Protein AF-A0A8X6I149-F1 (afdb_monomer)

pLDDT: mean 72.16, std 24.38, range [26.22, 96.12]

Solvent-accessible surface area (backbone atoms only — not comparable to full-atom values): 9919 Å² total; per-residue (Å²): 133,83,79,70,96,62,68,46,81,70,68,66,44,72,76,66,58,26,72,67,47,46,51,53,37,53,75,70,68,54,47,66,53,79,89,58,72,72,78,49,62,88,71,42,67,63,54,57,51,52,53,50,46,51,56,53,50,51,62,72,31,69,84,76,55,76,91,48,72,67,58,48,50,52,52,52,50,50,55,56,71,67,54,54,69,65,57,58,52,51,54,60,70,42,43,74,56,50,54,51,47,23,58,77,46,76,72,38,84,76,68,86,78,77,86,81,81,86,85,78,88,82,90,77,89,88,80,92,77,92,82,79,87,80,86,82,78,89,88,76,83,91,73,90,80,85,85,129

InterPro domains:
  IPR036397 Ribonuclease H superfamily [G3DSA:3.30.420.10] (1-110)

Secondary structure (DSSP, 8-state):
-----PPBP----TTTTSHHHHHHHHHTT--B-TTSPTT-GGG-HHHHHHHHHHHHHHHHTTTT---SHHHHHHHHHHHHHTS-HHHHHHHHHTHHHHHHHHHHTTT--SSPPP---------S------------------------

Radius of gyration: 19.21 Å; Cα contacts (8 Å, |Δi|>4): 74; chains: 1; bounding box: 50×47×48 Å

Structure (mmCIF, N/CA/C/O backbone):
data_AF-A0A8X6I149-F1
#
_entry.id   AF-A0A8X6I149-F1
#
loop_
_atom_site.group_PDB
_atom_site.id
_atom_site.type_symbol
_atom_site.label_atom_id
_atom_site.label_alt_id
_atom_site.label_comp_id
_atom_site.label_asym_id
_atom_site.label_entity_id
_atom_site.label_seq_id
_atom_site.pdbx_PDB_ins_code
_atom_site.Cartn_x
_atom_site.Cartn_y
_atom_site.Cartn_z
_atom_site.occupancy
_atom_site.B_iso_or_equiv
_atom_site.auth_seq_id
_atom_site.auth_comp_id
_atom_site.auth_asym_id
_atom_site.auth_atom_id
_atom_site.pdbx_PDB_model_num
ATOM 1 N N . MET A 1 1 ? -18.354 18.713 3.764 1.00 41.69 1 MET A N 1
ATOM 2 C CA . MET A 1 1 ? -18.174 17.347 3.213 1.00 41.69 1 MET A CA 1
ATOM 3 C C . MET A 1 1 ? -18.464 16.333 4.308 1.00 41.69 1 MET A C 1
ATOM 5 O O . MET A 1 1 ? -17.751 16.332 5.302 1.00 41.69 1 MET A O 1
ATOM 9 N N . LYS A 1 2 ? -19.501 15.496 4.177 1.00 39.56 2 LYS A N 1
ATOM 10 C CA . LYS A 1 2 ? -19.681 14.359 5.095 1.00 39.56 2 LYS A CA 1
ATOM 11 C C . LYS A 1 2 ? -18.546 13.366 4.828 1.00 39.56 2 LYS A C 1
ATOM 13 O O . LYS A 1 2 ? -18.428 12.892 3.698 1.00 39.56 2 LYS A O 1
ATOM 18 N N . ARG A 1 3 ? -17.699 13.079 5.824 1.00 50.72 3 ARG A N 1
ATOM 19 C CA . ARG A 1 3 ? -16.778 11.936 5.748 1.00 50.72 3 ARG A CA 1
ATOM 20 C C . ARG A 1 3 ? -17.646 10.697 5.536 1.00 50.72 3 ARG A C 1
ATOM 22 O O . ARG A 1 3 ? -18.491 10.392 6.372 1.00 50.72 3 ARG A O 1
ATOM 29 N N . LYS A 1 4 ? -17.504 10.032 4.387 1.00 60.84 4 LYS A N 1
ATOM 30 C CA . LYS A 1 4 ? -18.023 8.668 4.234 1.00 60.84 4 LYS A CA 1
ATOM 31 C C . LYS A 1 4 ? -17.384 7.837 5.350 1.00 60.84 4 LYS A C 1
ATOM 33 O O . LYS A 1 4 ? -16.203 8.043 5.614 1.00 60.84 4 LYS A O 1
ATOM 38 N N . ASN A 1 5 ? -18.143 6.947 5.988 1.00 74.12 5 ASN A N 1
ATOM 39 C CA . ASN A 1 5 ? -17.621 5.983 6.960 1.00 74.12 5 ASN A CA 1
ATOM 40 C C . ASN A 1 5 ? -16.531 5.134 6.285 1.00 74.12 5 ASN A C 1
ATOM 42 O O . ASN A 1 5 ? -16.826 4.127 5.646 1.00 74.12 5 ASN A O 1
ATOM 46 N N . SER A 1 6 ? -15.285 5.599 6.346 1.00 81.00 6 SER A N 1
ATOM 47 C CA . SER A 1 6 ? -14.112 4.945 5.782 1.00 81.00 6 SER A CA 1
ATOM 48 C C . SER A 1 6 ? -13.398 4.204 6.894 1.00 81.00 6 SER A C 1
ATOM 50 O O . SER A 1 6 ? -13.100 4.804 7.927 1.00 81.00 6 SER A O 1
ATOM 52 N N . PHE A 1 7 ? -13.112 2.930 6.660 1.00 88.69 7 PHE A N 1
ATOM 53 C CA . PHE A 1 7 ? -12.321 2.115 7.568 1.00 88.69 7 PHE A CA 1
ATOM 54 C C . PHE A 1 7 ? -10.885 2.009 7.060 1.00 88.69 7 PHE A C 1
ATOM 56 O O . PHE A 1 7 ? -10.652 1.880 5.857 1.00 88.69 7 PHE A O 1
ATOM 63 N N . PHE A 1 8 ? -9.934 2.071 7.983 1.00 89.06 8 PHE A N 1
ATOM 64 C CA . PHE A 1 8 ? -8.526 1.808 7.745 1.00 89.06 8 PHE A CA 1
ATOM 65 C C . PHE A 1 8 ? -8.253 0.318 7.938 1.00 89.06 8 PHE A C 1
ATOM 67 O O . PHE A 1 8 ? -8.528 -0.240 9.002 1.00 89.06 8 PHE A O 1
ATOM 74 N N . LEU A 1 9 ? -7.728 -0.317 6.895 1.00 87.62 9 LEU A N 1
ATOM 75 C CA . LEU A 1 9 ? -7.391 -1.733 6.889 1.00 87.62 9 LEU A CA 1
ATOM 76 C C . LEU A 1 9 ? -5.878 -1.910 7.076 1.00 87.62 9 LEU A C 1
ATOM 78 O O . LEU A 1 9 ? -5.099 -1.292 6.353 1.00 87.62 9 LEU A O 1
ATOM 82 N N . GLN A 1 10 ? -5.479 -2.772 8.012 1.00 85.56 10 GLN A N 1
ATOM 83 C CA . GLN A 1 10 ? -4.087 -3.164 8.269 1.00 85.56 10 GLN A CA 1
ATOM 84 C C . GLN A 1 10 ? -4.013 -4.646 8.670 1.00 85.56 10 GLN A C 1
ATOM 86 O O . GLN A 1 10 ? -5.022 -5.233 9.049 1.00 85.56 10 GLN A O 1
ATOM 91 N N . ASP A 1 11 ? -2.825 -5.253 8.615 1.00 81.31 11 ASP A N 1
ATOM 92 C CA . ASP A 1 11 ? -2.601 -6.696 8.840 1.00 81.31 11 ASP A CA 1
ATOM 93 C C . ASP A 1 11 ? -2.678 -7.152 10.317 1.00 81.31 11 ASP A C 1
ATOM 95 O O . ASP A 1 11 ? -2.430 -8.320 10.627 1.00 81.31 11 ASP A O 1
ATOM 99 N N . LEU A 1 12 ? -3.025 -6.226 11.220 1.00 84.38 12 LEU A N 1
ATOM 100 C CA . LEU A 1 12 ? -3.126 -6.408 12.671 1.00 84.38 12 LEU A CA 1
ATOM 101 C C . LEU A 1 12 ? -1.896 -7.080 13.311 1.00 84.38 12 LEU A C 1
ATOM 103 O O . LEU A 1 12 ? -2.007 -7.709 14.366 1.00 84.38 12 LEU A O 1
ATOM 107 N N . SER A 1 13 ? -0.707 -6.937 12.718 1.00 84.44 13 SER A N 1
ATOM 108 C CA . SER A 1 13 ? 0.520 -7.442 13.338 1.00 84.44 13 SER A CA 1
ATOM 109 C C . SER A 1 13 ? 0.808 -6.745 14.678 1.00 84.44 13 SER A C 1
ATOM 111 O O . SER A 1 13 ? 0.267 -5.679 14.988 1.00 84.44 13 SER A O 1
ATOM 113 N N . SER A 1 14 ? 1.665 -7.343 15.512 1.00 87.31 14 SER A N 1
ATOM 114 C CA . SER A 1 14 ? 1.930 -6.858 16.879 1.00 87.31 14 SER A CA 1
ATOM 115 C C . SER A 1 14 ? 2.491 -5.432 16.929 1.00 87.31 14 SER A C 1
ATOM 117 O O . SER A 1 14 ? 2.226 -4.697 17.877 1.00 87.31 14 SER A O 1
ATOM 119 N N . VAL A 1 15 ? 3.230 -5.009 15.899 1.00 87.50 15 VAL A N 1
ATOM 120 C CA . VAL A 1 15 ? 3.739 -3.632 15.784 1.00 87.50 15 VAL A CA 1
ATOM 121 C C . VAL A 1 15 ? 2.621 -2.638 15.451 1.00 87.50 15 VAL A C 1
ATOM 123 O O . VAL A 1 15 ? 2.591 -1.525 15.980 1.00 87.50 15 VAL A O 1
ATOM 126 N N . HIS A 1 16 ? 1.651 -3.058 14.640 1.00 86.56 16 HIS A N 1
ATOM 127 C CA . HIS A 1 16 ? 0.503 -2.255 14.222 1.00 86.56 16 HIS A CA 1
ATOM 128 C C . HIS A 1 16 ? -0.633 -2.221 15.257 1.00 86.56 16 HIS A C 1
ATOM 130 O O . HIS A 1 16 ? -1.430 -1.287 15.277 1.00 86.56 16 HIS A O 1
ATOM 136 N N . THR A 1 17 ? -0.663 -3.199 16.163 1.00 88.75 17 THR A N 1
ATOM 137 C CA . THR A 1 17 ? -1.601 -3.296 17.296 1.00 88.75 17 THR A CA 1
ATOM 138 C C . THR A 1 17 ? -0.957 -2.945 18.638 1.00 88.75 17 THR A C 1
ATOM 140 O O . THR A 1 17 ? -1.570 -3.111 19.693 1.00 88.75 17 THR A O 1
ATOM 143 N N . SER A 1 18 ? 0.275 -2.422 18.626 1.00 93.56 18 SER A N 1
ATOM 144 C CA . SER A 1 18 ? 0.939 -1.970 19.847 1.00 93.56 18 SER A CA 1
ATOM 145 C C . SER A 1 18 ? 0.120 -0.876 20.542 1.00 93.56 18 SER A C 1
ATOM 147 O O . SER A 1 18 ? -0.639 -0.138 19.902 1.00 93.56 18 SER A O 1
ATOM 149 N N . ARG A 1 19 ? 0.296 -0.729 21.861 1.00 95.44 19 ARG A N 1
ATOM 150 C CA . ARG A 1 19 ? -0.376 0.325 22.637 1.00 95.44 19 ARG A CA 1
ATOM 151 C C . ARG A 1 19 ? -0.115 1.709 22.044 1.00 95.44 19 ARG A C 1
ATOM 153 O O . ARG A 1 19 ? -1.044 2.497 21.928 1.00 95.44 19 ARG A O 1
ATOM 160 N N . TYR A 1 20 ? 1.131 1.983 21.661 1.00 95.88 20 TYR A N 1
ATOM 161 C CA . TYR A 1 20 ? 1.516 3.268 21.085 1.00 95.88 20 TYR A CA 1
ATOM 162 C C . TYR A 1 20 ? 0.796 3.525 19.757 1.00 95.88 20 TYR A C 1
ATOM 164 O O . TYR A 1 20 ? 0.123 4.541 19.613 1.00 95.88 20 TYR A O 1
ATOM 172 N N . THR A 1 21 ? 0.859 2.570 18.822 1.00 94.44 21 THR A N 1
ATOM 173 C CA . THR A 1 21 ? 0.207 2.691 17.508 1.00 94.44 21 THR A CA 1
ATOM 174 C C . THR A 1 21 ? -1.306 2.846 17.643 1.00 94.44 21 THR A C 1
ATOM 176 O O . THR A 1 21 ? -1.907 3.683 16.976 1.00 94.44 21 THR A O 1
ATOM 179 N N . THR A 1 22 ? -1.925 2.074 18.537 1.00 93.12 22 THR A N 1
ATOM 180 C CA . THR A 1 22 ? -3.374 2.115 18.764 1.00 93.12 22 THR A CA 1
ATOM 181 C C . THR A 1 22 ? -3.815 3.465 19.324 1.00 93.12 22 THR A C 1
ATOM 183 O O . THR A 1 22 ? -4.773 4.040 18.814 1.00 93.12 22 THR A O 1
ATOM 186 N N . LEU A 1 23 ? -3.106 3.996 20.328 1.00 95.88 23 LEU A N 1
ATOM 187 C CA . LEU A 1 23 ? -3.400 5.317 20.893 1.00 95.88 23 LEU A CA 1
ATOM 188 C C . LEU A 1 23 ? -3.241 6.418 19.840 1.00 95.88 23 LEU A C 1
ATOM 190 O O . LEU A 1 23 ? -4.127 7.251 19.691 1.00 95.88 23 LEU A O 1
ATOM 194 N N . TRP A 1 24 ? -2.173 6.369 19.045 1.00 95.94 24 TRP A N 1
ATOM 195 C CA . TRP A 1 24 ? -1.942 7.340 17.977 1.00 95.94 24 TRP A CA 1
ATOM 196 C C . TRP A 1 24 ? -3.049 7.321 16.907 1.00 95.94 24 TRP A C 1
ATOM 198 O O . TRP A 1 24 ? -3.538 8.369 16.486 1.00 95.94 24 TRP A O 1
ATOM 208 N N . LEU A 1 25 ? -3.513 6.134 16.494 1.00 94.69 25 LEU A N 1
ATOM 209 C CA . LEU A 1 25 ? -4.635 6.007 15.553 1.00 94.69 25 LEU A CA 1
ATOM 210 C C . LEU A 1 25 ? -5.954 6.531 16.148 1.00 94.69 25 LEU A C 1
ATOM 212 O O . LEU A 1 25 ? -6.746 7.143 15.427 1.00 94.69 25 LEU A O 1
ATOM 216 N N . GLN A 1 26 ? -6.177 6.330 17.450 1.00 93.50 26 GLN A N 1
ATOM 217 C CA . GLN A 1 26 ? -7.337 6.871 18.167 1.00 93.50 26 GLN A CA 1
ATOM 218 C C . GLN A 1 26 ? -7.296 8.402 18.243 1.00 93.50 26 GLN A C 1
ATOM 220 O O . GLN A 1 26 ? -8.299 9.045 17.943 1.00 93.50 26 GLN A O 1
ATOM 225 N N . GLU A 1 27 ? -6.142 8.991 18.566 1.00 96.12 27 GLU A N 1
ATOM 226 C CA . GLU A 1 27 ? -5.938 10.448 18.584 1.00 96.12 27 GLU A CA 1
ATOM 227 C C . GLU A 1 27 ? -6.226 11.082 17.213 1.00 96.12 27 GLU A C 1
ATOM 229 O O . GLU A 1 27 ? -6.848 12.143 17.119 1.00 96.12 27 GLU A O 1
ATOM 234 N N . LEU A 1 28 ? -5.853 10.395 16.129 1.00 93.94 28 LEU A N 1
ATOM 235 C CA . LEU A 1 28 ? -6.148 10.818 14.758 1.00 93.94 28 LEU A CA 1
ATOM 236 C C . LEU A 1 28 ? -7.588 10.535 14.303 1.00 93.94 28 LEU A C 1
ATOM 238 O O . LEU A 1 28 ? -7.945 10.877 13.172 1.00 93.94 28 LEU A O 1
ATOM 242 N N . ASN A 1 29 ? -8.431 9.952 15.160 1.00 93.00 29 ASN A N 1
ATOM 243 C CA . ASN A 1 29 ? -9.795 9.528 14.838 1.00 93.00 29 ASN A CA 1
ATOM 244 C C . ASN A 1 29 ? -9.852 8.612 13.599 1.00 93.00 29 ASN A C 1
ATOM 246 O O . ASN A 1 29 ? -10.725 8.750 12.734 1.00 93.00 29 ASN A O 1
ATOM 250 N N . VAL A 1 30 ? -8.888 7.695 13.483 1.00 92.19 30 VAL A N 1
ATOM 251 C CA . VAL A 1 30 ? -8.846 6.696 12.413 1.00 92.19 30 VAL A CA 1
ATOM 252 C C . VAL A 1 30 ? -9.709 5.500 12.808 1.00 92.19 30 VAL A C 1
ATOM 254 O O . VAL A 1 30 ? -9.424 4.800 13.776 1.00 92.19 30 VAL A O 1
ATOM 257 N N . ASN A 1 31 ? -10.748 5.223 12.019 1.00 91.69 31 ASN A N 1
ATOM 258 C CA . ASN A 1 31 ? -11.604 4.053 12.217 1.00 91.69 31 ASN A CA 1
ATOM 259 C C . ASN A 1 31 ? -10.911 2.796 11.683 1.00 91.69 31 ASN A C 1
ATOM 261 O O . ASN A 1 31 ? -10.989 2.512 10.491 1.00 91.69 31 ASN A O 1
ATOM 265 N N . VAL A 1 32 ? -10.228 2.043 12.537 1.00 90.56 32 VAL A N 1
ATOM 266 C CA . VAL A 1 32 ? -9.560 0.792 12.145 1.00 90.56 32 VAL A CA 1
ATOM 267 C C . VAL A 1 32 ? -10.580 -0.346 11.990 1.00 90.56 32 VAL A C 1
ATOM 269 O O . VAL A 1 32 ? -11.515 -0.470 12.780 1.00 90.56 32 VAL A O 1
ATOM 272 N N . MET A 1 33 ? -10.405 -1.193 10.973 1.00 88.75 33 MET A N 1
ATOM 273 C CA . MET A 1 33 ? -11.163 -2.439 10.801 1.00 88.75 33 MET A CA 1
ATOM 274 C C . MET A 1 33 ? -10.596 -3.526 11.728 1.00 88.75 33 MET A C 1
ATOM 276 O O . MET A 1 33 ? -9.594 -4.163 11.410 1.00 88.75 33 MET A O 1
ATOM 280 N N . HIS A 1 34 ? -11.202 -3.698 12.904 1.00 85.44 34 HIS A N 1
ATOM 281 C CA . HIS A 1 34 ? -10.724 -4.628 13.938 1.00 85.44 34 HIS A CA 1
ATOM 282 C C . HIS A 1 34 ? -11.183 -6.079 13.741 1.00 85.44 34 HIS A C 1
ATOM 284 O O . HIS A 1 34 ? -10.584 -6.989 14.304 1.00 85.44 34 HIS A O 1
ATOM 290 N N . ASP A 1 35 ? -12.234 -6.298 12.953 1.00 82.81 35 ASP A N 1
ATOM 291 C CA . ASP A 1 35 ? -12.808 -7.604 12.609 1.00 82.81 35 ASP A CA 1
ATOM 292 C C . ASP A 1 35 ? -12.079 -8.296 11.444 1.00 82.81 35 ASP A C 1
ATOM 294 O O . ASP A 1 35 ? -12.527 -9.323 10.931 1.00 82.81 35 ASP A O 1
ATOM 298 N N . TRP A 1 36 ? -10.936 -7.750 11.029 1.00 80.06 36 TRP A N 1
ATOM 299 C CA . TRP A 1 36 ? -10.115 -8.330 9.983 1.00 80.06 36 TRP A CA 1
ATOM 300 C C . TRP A 1 36 ? -9.330 -9.556 10.478 1.00 80.06 36 TRP A C 1
ATOM 302 O O . TRP A 1 36 ? -8.676 -9.479 11.520 1.00 80.06 36 TRP A O 1
ATOM 312 N N . PRO A 1 37 ? -9.324 -10.682 9.744 1.00 72.69 37 PRO A N 1
ATOM 313 C CA . PRO A 1 37 ? -8.562 -11.860 10.136 1.00 72.69 37 PRO A CA 1
ATOM 314 C C . PRO A 1 37 ? -7.052 -11.585 10.219 1.00 72.69 37 PRO A C 1
ATOM 316 O O . 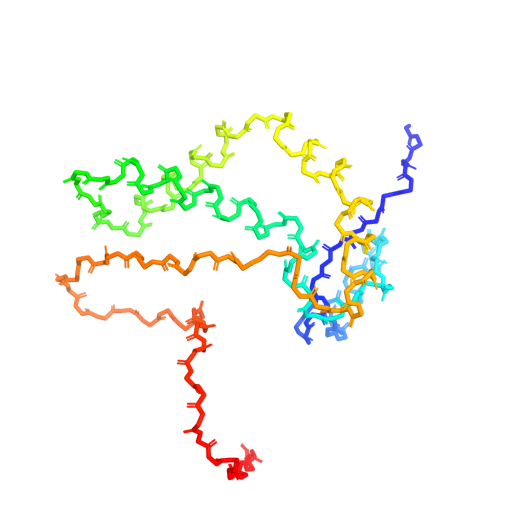PRO A 1 37 ? -6.450 -11.102 9.252 1.00 72.69 37 PRO A O 1
ATOM 319 N N . PRO A 1 38 ? -6.398 -11.923 11.344 1.00 62.97 38 PRO A N 1
ATOM 320 C CA . PRO A 1 38 ? -4.948 -11.851 11.444 1.00 62.97 38 PRO A CA 1
ATOM 321 C C . PRO A 1 38 ? -4.301 -12.833 10.459 1.00 62.97 38 PRO A C 1
ATOM 323 O O . PRO A 1 38 ? -4.654 -14.009 10.448 1.00 62.97 38 PRO A O 1
ATOM 326 N N . LYS A 1 39 ? -3.286 -12.375 9.715 1.00 60.59 39 LYS A N 1
ATOM 327 C CA . LYS A 1 39 ? -2.427 -13.188 8.820 1.00 60.59 39 LYS A CA 1
ATOM 328 C C . LYS A 1 39 ? -3.028 -13.660 7.487 1.00 60.59 39 LYS A C 1
ATOM 330 O O . LYS A 1 39 ? -2.413 -14.495 6.827 1.00 60.59 39 LYS A O 1
ATOM 335 N N . ASP A 1 40 ? -4.127 -13.075 7.021 1.00 62.25 40 ASP A N 1
ATOM 336 C CA . ASP A 1 40 ? -4.647 -13.373 5.680 1.00 62.25 40 ASP A CA 1
ATOM 337 C C . ASP A 1 40 ? -4.032 -12.461 4.607 1.00 62.25 40 ASP A C 1
ATOM 339 O O . ASP A 1 40 ? -4.638 -11.488 4.148 1.00 62.25 40 ASP A O 1
ATOM 343 N N . LEU A 1 41 ? -2.808 -12.805 4.183 1.00 66.31 41 LEU A N 1
ATOM 344 C CA . LEU A 1 41 ? -2.105 -12.156 3.061 1.00 66.31 41 LEU A CA 1
ATOM 345 C C . LEU A 1 41 ? -2.977 -12.120 1.794 1.00 66.31 41 LEU A C 1
ATOM 347 O O . LEU A 1 41 ? -3.051 -11.102 1.112 1.00 66.31 41 LEU A O 1
ATOM 351 N N . ASP A 1 42 ? -3.730 -13.194 1.538 1.00 65.44 42 ASP A N 1
ATOM 352 C CA . ASP A 1 42 ? -4.636 -13.322 0.387 1.00 65.44 42 ASP A CA 1
ATOM 353 C C . ASP A 1 42 ? -5.785 -12.304 0.382 1.00 65.44 42 ASP A C 1
ATOM 355 O O . ASP A 1 42 ? -6.403 -12.043 -0.661 1.00 65.44 42 ASP A O 1
ATOM 359 N N . MET A 1 43 ? -6.100 -11.742 1.547 1.00 74.38 43 MET A N 1
ATOM 360 C CA . MET A 1 43 ? -7.159 -10.759 1.683 1.00 74.38 43 MET A CA 1
ATOM 361 C C . MET A 1 43 ? -6.636 -9.327 1.706 1.00 74.38 43 MET A C 1
ATOM 363 O O . MET A 1 43 ? -7.429 -8.417 1.482 1.00 74.38 43 MET A O 1
ATOM 367 N N . ASN A 1 44 ? -5.343 -9.089 1.932 1.00 81.44 44 ASN A N 1
ATOM 368 C CA . ASN A 1 44 ? -4.803 -7.736 1.904 1.00 81.44 44 ASN A CA 1
ATOM 369 C C . ASN A 1 44 ? -4.677 -7.248 0.445 1.00 81.44 44 ASN A C 1
ATOM 371 O O . ASN A 1 44 ? -3.852 -7.773 -0.305 1.00 81.44 44 ASN A O 1
ATOM 375 N N . PRO A 1 45 ? -5.438 -6.219 0.014 1.00 83.00 45 PRO A N 1
ATOM 376 C CA . PRO A 1 45 ? -5.327 -5.684 -1.341 1.00 83.00 45 PRO A CA 1
ATOM 377 C C . PRO A 1 45 ? -3.902 -5.259 -1.712 1.00 83.00 45 PRO A C 1
ATOM 379 O O . PRO A 1 45 ? -3.528 -5.342 -2.880 1.00 83.00 45 PRO A O 1
ATOM 382 N N . MET A 1 46 ? -3.105 -4.826 -0.731 1.00 85.56 46 MET A N 1
ATOM 383 C CA . MET A 1 46 ? -1.741 -4.358 -0.965 1.00 85.56 46 MET A CA 1
ATOM 384 C C . MET A 1 46 ? -0.824 -5.448 -1.516 1.00 85.56 46 MET A C 1
ATOM 386 O O . MET A 1 46 ? 0.030 -5.132 -2.335 1.00 85.56 46 MET A O 1
ATOM 390 N N . GLU A 1 47 ? -1.037 -6.722 -1.177 1.00 85.88 47 GLU A N 1
ATOM 391 C CA . GLU A 1 47 ? -0.247 -7.829 -1.739 1.00 85.88 47 GLU A CA 1
ATOM 392 C C . GLU A 1 47 ? -0.408 -7.929 -3.262 1.00 85.88 47 GLU A C 1
ATOM 394 O O . GLU A 1 47 ? 0.547 -8.201 -3.989 1.00 85.88 47 GLU A O 1
ATOM 399 N N . ASN A 1 48 ? -1.600 -7.622 -3.786 1.00 88.12 48 ASN A N 1
ATOM 400 C CA . ASN A 1 48 ? -1.813 -7.558 -5.231 1.00 88.12 48 ASN A CA 1
ATOM 401 C C . ASN A 1 48 ? -1.076 -6.388 -5.873 1.00 88.12 48 ASN A C 1
ATOM 403 O O . ASN A 1 48 ? -0.559 -6.544 -6.978 1.00 88.12 48 ASN A O 1
ATOM 407 N N . VAL A 1 49 ? -1.052 -5.238 -5.195 1.00 92.12 49 VAL A N 1
ATOM 408 C CA . VAL A 1 49 ? -0.304 -4.069 -5.661 1.00 92.12 49 VAL A CA 1
ATOM 409 C C . VAL A 1 49 ? 1.175 -4.430 -5.724 1.00 92.12 49 VAL A C 1
ATOM 411 O O . VAL A 1 49 ? 1.774 -4.286 -6.782 1.00 92.12 49 VAL A O 1
ATOM 414 N N . TRP A 1 50 ? 1.739 -4.996 -4.652 1.00 91.31 50 TRP A N 1
ATOM 415 C CA . TRP A 1 50 ? 3.133 -5.445 -4.620 1.00 91.31 50 TRP A CA 1
ATOM 416 C C . TRP A 1 50 ? 3.449 -6.440 -5.737 1.00 91.31 50 TRP A C 1
ATOM 418 O O . TRP A 1 50 ? 4.433 -6.257 -6.450 1.00 91.31 50 TRP A O 1
ATOM 428 N N . ALA A 1 51 ? 2.593 -7.442 -5.953 1.00 90.25 51 ALA A N 1
ATOM 429 C CA . ALA A 1 51 ? 2.772 -8.407 -7.035 1.00 90.25 51 ALA A CA 1
ATOM 430 C C . ALA A 1 51 ? 2.774 -7.746 -8.428 1.00 90.25 51 ALA A C 1
ATOM 432 O O . ALA A 1 51 ? 3.573 -8.123 -9.285 1.00 90.25 51 ALA A O 1
ATOM 433 N N . GLU A 1 52 ? 1.912 -6.753 -8.665 1.00 92.62 52 GLU A N 1
ATOM 434 C CA . GLU A 1 52 ? 1.876 -6.020 -9.935 1.00 92.62 52 GLU A CA 1
ATOM 435 C C . GLU A 1 52 ? 3.088 -5.098 -10.115 1.00 92.62 52 GLU A C 1
ATOM 437 O O . GLU A 1 52 ? 3.634 -5.039 -11.218 1.00 92.62 52 GLU A O 1
ATOM 442 N N . LEU A 1 53 ? 3.543 -4.425 -9.052 1.00 93.81 53 LEU A N 1
ATOM 443 C CA . LEU A 1 53 ? 4.770 -3.625 -9.087 1.00 93.81 53 LEU A CA 1
ATOM 444 C C . LEU A 1 53 ? 5.958 -4.501 -9.469 1.00 93.81 53 LEU A C 1
ATOM 446 O O . LEU A 1 53 ? 6.664 -4.197 -10.425 1.00 93.81 53 LEU A O 1
ATOM 450 N N . VAL A 1 54 ? 6.127 -5.629 -8.780 1.00 91.19 54 VAL A N 1
ATOM 451 C CA . VAL A 1 54 ? 7.202 -6.582 -9.059 1.00 91.19 54 VAL A CA 1
ATOM 452 C C . VAL A 1 54 ? 7.134 -7.073 -10.505 1.00 91.19 54 VAL A C 1
ATOM 454 O O . VAL A 1 54 ? 8.141 -7.024 -11.202 1.00 91.19 54 VAL A O 1
ATOM 457 N N . ARG A 1 55 ? 5.949 -7.451 -11.003 1.00 92.62 55 ARG A N 1
ATOM 458 C CA . ARG A 1 55 ? 5.768 -7.892 -12.396 1.00 92.62 55 ARG A CA 1
ATOM 459 C C . ARG A 1 55 ? 6.203 -6.829 -13.411 1.00 92.62 55 ARG A C 1
ATOM 461 O O . ARG A 1 55 ? 6.812 -7.156 -14.426 1.00 92.62 55 ARG A O 1
ATOM 468 N N . ARG A 1 56 ? 5.859 -5.560 -13.179 1.00 93.00 56 ARG A N 1
ATOM 469 C CA . ARG A 1 56 ? 6.242 -4.450 -14.068 1.00 93.00 56 ARG A CA 1
ATOM 470 C C . ARG A 1 56 ? 7.737 -4.153 -13.993 1.00 93.00 56 ARG A C 1
ATOM 472 O O . ARG A 1 56 ? 8.360 -3.955 -15.032 1.00 93.00 56 ARG A O 1
ATOM 479 N N . LEU A 1 57 ? 8.309 -4.184 -12.793 1.00 91.38 57 LEU A N 1
ATOM 480 C CA . LEU A 1 57 ? 9.738 -3.973 -12.572 1.00 91.38 57 LEU A CA 1
ATOM 481 C C . LEU A 1 57 ? 10.581 -5.096 -13.187 1.00 91.38 57 LEU A C 1
ATOM 483 O O . LEU A 1 57 ? 11.607 -4.821 -13.793 1.00 91.38 57 LEU A O 1
ATOM 487 N N . GLU A 1 58 ? 10.126 -6.349 -13.133 1.00 89.31 58 GLU A N 1
ATOM 488 C CA . GLU A 1 58 ? 10.785 -7.467 -13.822 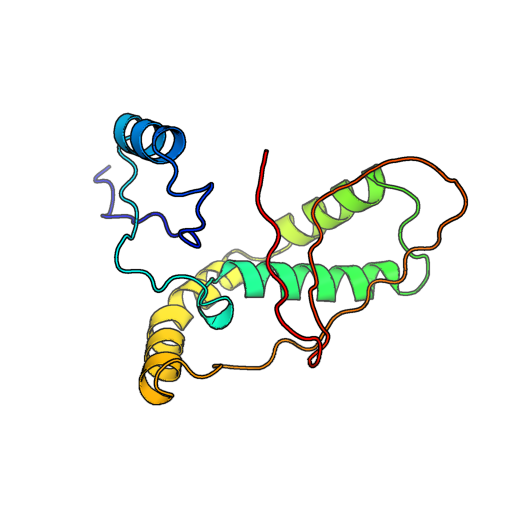1.00 89.31 58 GLU A CA 1
ATOM 489 C C . GLU A 1 58 ? 10.853 -7.258 -15.339 1.00 89.31 58 GLU A C 1
ATOM 491 O O . GLU A 1 58 ? 11.871 -7.561 -15.961 1.00 89.31 58 GLU A O 1
ATOM 496 N N . ILE A 1 59 ? 9.790 -6.713 -15.940 1.00 88.25 59 ILE A N 1
ATOM 497 C CA . ILE A 1 59 ? 9.773 -6.371 -17.368 1.00 88.25 59 ILE A CA 1
ATOM 498 C C . ILE A 1 59 ? 10.742 -5.215 -17.639 1.00 88.25 59 ILE A C 1
ATOM 500 O O . ILE A 1 59 ? 11.560 -5.314 -18.557 1.00 88.25 59 ILE A O 1
ATOM 504 N N . HIS A 1 60 ? 10.686 -4.158 -16.823 1.00 85.94 60 HIS A N 1
ATOM 505 C CA . HIS A 1 60 ? 11.548 -2.980 -16.942 1.00 85.94 60 HIS A CA 1
ATOM 506 C C . HIS A 1 60 ? 13.036 -3.360 -16.841 1.00 85.94 60 HIS A C 1
ATOM 508 O O . HIS A 1 60 ? 13.845 -2.984 -17.686 1.00 85.94 60 HIS A O 1
ATOM 514 N N . TRP A 1 61 ? 13.405 -4.187 -15.866 1.00 89.44 61 TRP A N 1
ATOM 515 C CA . TRP A 1 61 ? 14.794 -4.564 -15.606 1.00 89.44 61 TRP A CA 1
ATOM 516 C C . TRP A 1 61 ? 15.275 -5.796 -16.368 1.00 89.44 61 TRP A C 1
ATOM 518 O O . TRP A 1 61 ? 16.415 -6.218 -16.163 1.00 89.44 61 TRP A O 1
ATOM 528 N N . SER A 1 62 ? 14.449 -6.366 -17.250 1.00 84.50 62 SER A N 1
ATOM 529 C CA . SER A 1 62 ? 14.718 -7.639 -17.936 1.00 84.50 62 SER A CA 1
ATOM 530 C C . SER A 1 62 ? 16.064 -7.698 -18.673 1.00 84.50 62 SER A C 1
ATOM 532 O O . SER A 1 62 ? 16.603 -8.788 -18.854 1.00 84.50 62 SER A O 1
ATOM 534 N N . GLN A 1 63 ? 16.626 -6.548 -19.064 1.00 72.44 63 GLN A N 1
ATOM 535 C CA . GLN A 1 63 ? 17.889 -6.463 -19.806 1.00 72.44 63 GLN A CA 1
ATOM 536 C C . GLN A 1 63 ? 19.080 -5.943 -18.989 1.00 72.44 63 GLN A C 1
ATOM 538 O O . GLN A 1 63 ? 20.194 -6.419 -19.187 1.00 72.44 63 GLN A O 1
ATOM 543 N N . MET A 1 64 ? 18.880 -4.968 -18.094 1.00 74.25 64 MET A N 1
ATOM 544 C CA . MET A 1 64 ? 19.990 -4.267 -17.422 1.00 74.25 64 MET A CA 1
ATOM 545 C C . MET A 1 64 ? 20.044 -4.451 -15.902 1.00 74.25 64 MET A C 1
ATOM 547 O O . MET A 1 64 ? 21.062 -4.116 -15.298 1.00 74.25 64 MET A O 1
ATOM 551 N N . GLY A 1 65 ? 18.994 -4.995 -15.278 1.00 80.31 65 GLY A N 1
ATOM 552 C CA . GLY A 1 65 ? 18.908 -5.075 -13.820 1.00 80.31 65 GLY A CA 1
ATOM 553 C C . GLY A 1 65 ? 18.846 -3.702 -13.131 1.00 80.31 65 GLY A C 1
ATOM 554 O O . GLY A 1 65 ? 18.793 -2.652 -13.770 1.00 80.31 65 GLY A O 1
ATOM 555 N N . VAL A 1 66 ? 18.8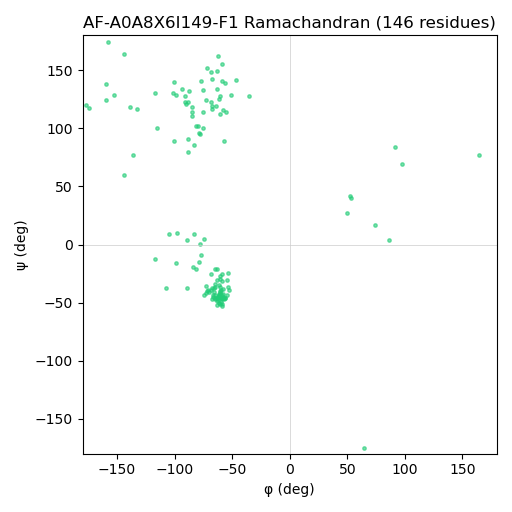79 -3.728 -11.798 1.00 84.50 66 VAL A N 1
ATOM 556 C CA . VAL A 1 66 ? 18.956 -2.538 -10.937 1.00 84.50 66 VAL A CA 1
ATOM 557 C C . VAL A 1 66 ? 20.411 -2.240 -10.604 1.00 84.50 66 VAL A C 1
ATOM 559 O O . VAL A 1 66 ? 21.153 -3.140 -10.215 1.00 84.50 66 VAL A O 1
ATOM 562 N N . ARG A 1 67 ? 20.814 -0.971 -10.710 1.00 81.94 67 ARG A N 1
ATOM 563 C CA . ARG A 1 67 ? 22.209 -0.551 -10.494 1.00 81.94 67 ARG A CA 1
ATOM 564 C C . ARG A 1 67 ? 22.528 -0.201 -9.043 1.00 81.94 67 ARG A C 1
ATOM 566 O O . ARG A 1 67 ? 23.632 -0.464 -8.580 1.00 81.94 67 ARG A O 1
ATOM 573 N N . ASN A 1 68 ? 21.591 0.429 -8.340 1.00 87.94 68 ASN A N 1
ATOM 574 C CA . ASN A 1 68 ? 21.754 0.854 -6.953 1.00 87.94 68 ASN A CA 1
ATOM 575 C C . ASN A 1 68 ? 20.385 1.040 -6.275 1.00 87.94 68 ASN A C 1
ATOM 577 O O . ASN A 1 68 ? 19.334 0.926 -6.907 1.00 87.94 68 ASN A O 1
ATOM 581 N N . ARG A 1 69 ? 20.409 1.315 -4.968 1.00 89.94 69 ARG A N 1
ATOM 582 C CA . ARG A 1 69 ? 19.202 1.480 -4.148 1.00 89.94 69 ARG A CA 1
ATOM 583 C C . ARG A 1 69 ? 18.363 2.698 -4.546 1.00 89.94 69 ARG A C 1
ATOM 585 O O . ARG A 1 69 ? 17.145 2.636 -4.429 1.00 89.94 69 ARG A O 1
ATOM 592 N N . ASP A 1 70 ? 18.991 3.779 -4.984 1.00 91.81 70 ASP A N 1
ATOM 593 C CA . ASP A 1 70 ? 18.270 5.012 -5.304 1.00 91.81 70 ASP A CA 1
ATOM 594 C C . ASP A 1 70 ? 17.488 4.828 -6.615 1.00 91.81 70 ASP A C 1
ATOM 596 O O . ASP A 1 70 ? 16.291 5.095 -6.650 1.00 91.81 70 ASP A O 1
ATOM 600 N N . GLN A 1 71 ? 18.100 4.184 -7.616 1.00 89.12 71 GLN A N 1
ATOM 601 C CA . GLN A 1 71 ? 17.415 3.748 -8.836 1.00 89.12 71 GLN A CA 1
ATOM 602 C C . GLN A 1 71 ? 16.255 2.790 -8.528 1.00 89.12 71 GLN A C 1
ATOM 604 O O . GLN A 1 71 ? 15.170 2.945 -9.073 1.00 89.12 71 GLN A O 1
ATOM 609 N N . LEU A 1 72 ? 16.456 1.818 -7.626 1.00 92.19 72 LEU A N 1
ATOM 610 C CA . LEU A 1 72 ? 15.383 0.912 -7.195 1.00 92.19 72 LEU A CA 1
ATOM 611 C C . LEU A 1 72 ? 14.180 1.688 -6.651 1.00 92.19 72 LEU A C 1
ATOM 613 O O . LEU A 1 72 ? 13.037 1.373 -6.972 1.00 92.19 72 LEU A O 1
ATOM 617 N N . TRP A 1 73 ? 14.443 2.673 -5.795 1.00 93.75 73 TRP A N 1
ATOM 618 C CA . TRP A 1 73 ? 13.406 3.490 -5.185 1.00 93.75 73 TRP A CA 1
ATOM 619 C C . TRP A 1 73 ? 12.656 4.323 -6.227 1.00 93.75 73 TRP A C 1
ATOM 621 O O . TRP A 1 73 ? 11.425 4.318 -6.237 1.00 93.75 73 TRP A O 1
ATOM 631 N N . GLU A 1 74 ? 13.386 4.981 -7.128 1.00 93.88 74 GLU A N 1
ATOM 632 C CA . GLU A 1 74 ? 12.818 5.770 -8.225 1.00 93.88 74 GLU A CA 1
ATOM 633 C C . GLU A 1 74 ? 11.954 4.912 -9.153 1.00 93.88 74 GLU A C 1
ATOM 635 O O . GLU A 1 74 ? 10.812 5.274 -9.431 1.00 93.88 74 GLU A O 1
ATOM 640 N N . ASP A 1 75 ? 12.442 3.736 -9.546 1.00 92.38 75 ASP A N 1
ATOM 641 C CA . ASP A 1 75 ? 11.720 2.819 -10.427 1.00 92.38 75 ASP A CA 1
ATOM 642 C C . ASP A 1 75 ? 10.440 2.289 -9.766 1.00 92.38 75 ASP A C 1
ATOM 644 O O . ASP A 1 75 ? 9.381 2.248 -10.395 1.00 92.38 75 ASP A O 1
ATOM 648 N N . VAL A 1 76 ? 10.502 1.902 -8.485 1.00 94.44 76 VAL A N 1
ATOM 649 C CA . VAL A 1 76 ? 9.321 1.449 -7.728 1.00 94.44 76 VAL A CA 1
ATOM 650 C C . VAL A 1 76 ? 8.285 2.566 -7.635 1.00 94.44 76 VAL A C 1
ATOM 652 O O . VAL A 1 76 ? 7.098 2.318 -7.867 1.00 94.44 76 VAL A O 1
ATOM 655 N N . LEU A 1 77 ? 8.715 3.790 -7.313 1.00 95.69 77 LEU A N 1
ATOM 656 C CA . LEU A 1 77 ? 7.826 4.947 -7.240 1.00 95.69 77 LEU A CA 1
ATOM 657 C C . LEU A 1 77 ? 7.202 5.262 -8.596 1.00 95.69 77 LEU A C 1
ATOM 659 O O . LEU A 1 77 ? 5.990 5.460 -8.667 1.00 95.69 77 LEU A O 1
ATOM 663 N N . GLN A 1 78 ? 7.997 5.269 -9.665 1.00 94.75 78 GLN A N 1
ATOM 664 C CA . GLN A 1 78 ? 7.510 5.519 -11.015 1.00 94.75 78 GLN A CA 1
ATOM 665 C C . GLN A 1 78 ? 6.447 4.488 -11.405 1.00 94.75 78 GLN A C 1
ATOM 667 O O . GLN A 1 78 ? 5.326 4.858 -11.753 1.00 94.75 78 GLN A O 1
ATOM 672 N N . VAL A 1 79 ? 6.754 3.196 -11.268 1.00 94.94 79 VAL A N 1
ATOM 673 C CA . VAL A 1 79 ? 5.825 2.112 -11.614 1.00 94.94 79 VAL A CA 1
ATOM 674 C C . VAL A 1 79 ? 4.543 2.180 -10.781 1.00 94.94 79 VAL A C 1
ATOM 676 O O . VAL A 1 79 ? 3.461 1.901 -11.300 1.00 94.94 79 VAL A O 1
ATOM 679 N N . PHE A 1 80 ? 4.635 2.563 -9.504 1.00 95.50 80 PHE A N 1
ATOM 680 C CA . PHE A 1 80 ? 3.463 2.751 -8.651 1.00 95.50 80 PHE A CA 1
ATOM 681 C C . PHE A 1 80 ? 2.594 3.928 -9.101 1.00 95.50 80 PHE A C 1
ATOM 683 O O . PHE A 1 80 ? 1.373 3.787 -9.161 1.00 95.50 80 PHE A O 1
ATOM 690 N N . LEU A 1 81 ? 3.199 5.063 -9.453 1.00 95.31 81 LEU A N 1
ATOM 691 C CA . LEU A 1 81 ? 2.484 6.247 -9.940 1.00 95.31 81 LEU A CA 1
ATOM 692 C C . LEU A 1 81 ? 1.854 6.034 -11.326 1.00 95.31 81 LEU A C 1
ATOM 694 O O . LEU A 1 81 ? 0.844 6.659 -11.642 1.00 95.31 81 LEU A O 1
ATOM 698 N N . GLU A 1 82 ? 2.403 5.124 -12.130 1.00 96.06 82 GLU A N 1
ATOM 699 C CA . GLU A 1 82 ? 1.842 4.697 -13.418 1.00 96.06 82 GLU A CA 1
ATOM 700 C C . GLU A 1 82 ? 0.655 3.725 -13.285 1.00 96.06 82 GLU A C 1
ATOM 702 O O . GLU A 1 82 ? 0.012 3.387 -14.287 1.00 96.06 82 GLU A O 1
ATOM 707 N N . LEU A 1 83 ? 0.352 3.221 -12.081 1.00 94.88 83 LEU A N 1
ATOM 708 C CA . LEU A 1 83 ? -0.831 2.388 -11.889 1.00 94.88 83 LEU A CA 1
ATOM 709 C C . LEU A 1 83 ? -2.097 3.241 -12.058 1.00 94.88 83 LEU A C 1
ATOM 711 O O . LEU A 1 83 ? -2.293 4.214 -11.326 1.00 94.88 83 LEU A O 1
ATOM 715 N N . PRO A 1 84 ? -3.001 2.870 -12.984 1.00 95.31 84 PRO A N 1
ATOM 716 C CA . PRO A 1 84 ? -4.202 3.650 -13.224 1.00 95.31 84 PRO A CA 1
ATOM 717 C C . PRO A 1 84 ? -5.132 3.566 -12.014 1.00 95.31 84 PRO A C 1
ATOM 719 O O . PRO A 1 84 ? -5.215 2.536 -11.337 1.00 95.31 84 PRO A O 1
ATOM 722 N N . LYS A 1 85 ? -5.898 4.626 -11.760 1.00 94.31 85 LYS A N 1
ATOM 723 C CA . LYS A 1 85 ? -6.868 4.672 -10.655 1.00 94.31 85 LYS A CA 1
ATOM 724 C C . LYS A 1 85 ? -7.837 3.484 -10.698 1.00 94.31 85 LYS A C 1
ATOM 726 O O . LYS A 1 85 ? -8.180 2.908 -9.665 1.00 94.31 85 LYS A O 1
ATOM 731 N N . GLU A 1 86 ? -8.226 3.076 -11.900 1.00 95.81 86 GLU A N 1
ATOM 732 C CA . GLU A 1 86 ? -9.111 1.948 -12.182 1.00 95.81 86 GLU A CA 1
ATOM 733 C C . GLU A 1 86 ? -8.551 0.627 -11.639 1.00 95.81 86 GLU A C 1
ATOM 735 O O . GLU A 1 86 ? -9.324 -0.235 -11.217 1.00 95.81 86 GLU A O 1
ATOM 740 N N . TYR A 1 87 ? -7.223 0.462 -11.597 1.00 94.38 87 TYR A N 1
ATOM 741 C CA . TYR A 1 87 ? -6.583 -0.711 -11.003 1.00 94.38 87 TYR A CA 1
ATOM 742 C C . TYR A 1 87 ? -6.941 -0.828 -9.516 1.00 94.38 87 TYR A C 1
ATOM 744 O O . TYR A 1 87 ? -7.449 -1.865 -9.079 1.00 94.38 87 TYR A O 1
ATOM 752 N N . PHE A 1 88 ? -6.761 0.257 -8.756 1.00 92.75 88 PHE A N 1
ATOM 753 C CA . PHE A 1 88 ? -7.085 0.305 -7.329 1.00 92.75 88 PHE A CA 1
ATOM 754 C C . PHE A 1 88 ? -8.591 0.165 -7.083 1.00 92.75 88 PHE A C 1
ATOM 756 O O . PHE A 1 88 ? -9.011 -0.579 -6.195 1.00 92.75 88 PHE A O 1
ATOM 763 N N . GLU A 1 89 ? -9.427 0.814 -7.898 1.00 93.00 89 GLU A N 1
ATOM 764 C CA . GLU A 1 89 ? -10.883 0.679 -7.787 1.00 93.00 89 GLU A CA 1
ATOM 765 C C . GLU A 1 89 ? -11.347 -0.764 -8.020 1.00 93.00 89 GLU A C 1
ATOM 767 O O . GLU A 1 89 ? -12.164 -1.284 -7.260 1.00 93.00 89 GLU A O 1
ATOM 772 N N . ASN A 1 90 ? -10.815 -1.440 -9.039 1.00 92.88 90 ASN A N 1
ATOM 773 C CA . ASN A 1 90 ? -11.158 -2.829 -9.343 1.00 92.88 90 ASN A CA 1
ATOM 774 C C . ASN A 1 90 ? -10.670 -3.791 -8.257 1.00 92.88 90 ASN A C 1
ATOM 776 O O . ASN A 1 90 ? -11.370 -4.744 -7.898 1.00 92.88 90 ASN A O 1
ATOM 780 N N . LEU A 1 91 ? -9.492 -3.520 -7.701 1.00 90.81 91 LEU A N 1
ATOM 781 C CA . LEU A 1 91 ? -8.940 -4.248 -6.571 1.00 90.81 91 LEU A CA 1
ATOM 782 C C . LEU A 1 91 ? -9.873 -4.149 -5.351 1.00 90.81 91 LEU A C 1
ATOM 784 O O . LEU A 1 91 ? -10.296 -5.186 -4.834 1.00 90.81 91 LEU A O 1
ATOM 788 N N . ILE A 1 92 ? -10.310 -2.943 -4.981 1.00 89.75 92 ILE A N 1
ATOM 789 C CA . ILE A 1 92 ? -11.271 -2.719 -3.888 1.00 89.75 92 ILE A CA 1
ATOM 790 C C . ILE A 1 92 ? -12.626 -3.378 -4.195 1.00 89.75 92 ILE A C 1
ATOM 792 O O . ILE A 1 92 ? -13.148 -4.130 -3.372 1.00 89.75 92 ILE A O 1
ATOM 796 N N . ARG A 1 93 ? -13.182 -3.186 -5.402 1.00 90.75 93 ARG A N 1
ATOM 797 C CA . ARG A 1 93 ? -14.458 -3.805 -5.828 1.00 90.75 93 ARG A CA 1
ATOM 798 C C . ARG A 1 93 ? -14.420 -5.333 -5.786 1.00 90.75 93 ARG A C 1
ATOM 800 O O . ARG A 1 93 ? -15.459 -5.974 -5.650 1.00 90.75 93 ARG A O 1
ATOM 807 N N . SER A 1 94 ? -13.237 -5.937 -5.898 1.00 89.19 94 SER A N 1
ATOM 808 C CA . SER A 1 94 ? -13.080 -7.391 -5.846 1.00 89.19 94 SER A CA 1
ATOM 809 C C . SER A 1 94 ? -13.127 -7.983 -4.431 1.00 89.19 94 SER A C 1
ATOM 811 O O . SER A 1 94 ? -13.315 -9.195 -4.302 1.00 89.19 94 SER A O 1
ATOM 813 N N . MET A 1 95 ? -13.002 -7.165 -3.381 1.00 87.19 95 MET A N 1
ATOM 814 C CA . MET A 1 95 ? -12.902 -7.622 -1.990 1.00 87.19 95 MET A CA 1
ATOM 815 C C . MET A 1 95 ? -14.070 -8.494 -1.514 1.00 87.19 95 MET A C 1
ATOM 817 O O . MET A 1 95 ? -13.804 -9.592 -1.020 1.00 87.19 95 MET A O 1
ATOM 821 N N . PRO A 1 96 ? -15.350 -8.143 -1.756 1.00 88.38 96 PRO A N 1
ATOM 822 C CA . PRO A 1 96 ? -16.471 -8.993 -1.346 1.00 88.38 96 PRO A CA 1
ATOM 823 C C . PRO A 1 96 ? -16.448 -10.389 -1.982 1.00 88.38 96 PRO A C 1
ATOM 825 O O . PRO A 1 96 ? -16.981 -11.350 -1.431 1.00 88.38 96 PRO A O 1
ATOM 828 N N . ARG A 1 97 ? -15.851 -10.534 -3.172 1.00 88.31 97 ARG A N 1
ATOM 829 C CA . ARG A 1 97 ? -15.669 -11.846 -3.804 1.00 88.31 97 ARG A CA 1
ATOM 830 C C . ARG A 1 97 ? -14.558 -12.640 -3.115 1.00 88.31 97 ARG A C 1
ATOM 832 O O . ARG A 1 97 ? -14.756 -13.820 -2.862 1.00 88.31 97 ARG A O 1
ATOM 839 N N . ARG A 1 98 ? -13.425 -12.005 -2.795 1.00 84.75 98 ARG A N 1
ATOM 840 C CA . ARG A 1 98 ? -12.279 -12.657 -2.133 1.00 84.75 98 ARG A CA 1
ATOM 841 C C . ARG A 1 98 ? -12.638 -13.163 -0.744 1.00 84.75 98 ARG A C 1
ATOM 843 O O . ARG A 1 98 ? -12.383 -14.325 -0.457 1.00 84.75 98 ARG A O 1
ATOM 850 N N . VAL A 1 99 ? -13.312 -12.331 0.051 1.00 82.81 99 VAL A N 1
ATOM 851 C CA . VAL A 1 99 ? -13.794 -12.703 1.390 1.00 82.81 99 VAL A CA 1
ATOM 852 C C . VAL A 1 99 ? -14.718 -13.920 1.308 1.00 82.81 99 VAL A C 1
ATOM 854 O O . VAL A 1 99 ? -14.532 -14.887 2.040 1.00 82.81 99 VAL A O 1
ATOM 857 N N . ARG A 1 100 ? -15.659 -13.937 0.350 1.00 85.25 100 ARG A N 1
ATOM 858 C CA . ARG A 1 100 ? -16.514 -15.114 0.107 1.00 85.25 100 ARG A CA 1
ATOM 859 C C . ARG A 1 100 ? -15.711 -16.357 -0.271 1.00 85.25 100 ARG A C 1
ATOM 861 O O . ARG A 1 100 ? -16.024 -17.438 0.210 1.00 85.25 100 ARG A O 1
ATOM 868 N N . THR A 1 101 ? -14.679 -16.219 -1.102 1.00 83.00 101 THR A N 1
ATOM 869 C CA . THR A 1 101 ? -13.802 -17.337 -1.475 1.00 83.00 101 THR A CA 1
ATOM 870 C C . THR A 1 101 ? -13.047 -17.896 -0.269 1.00 83.00 101 THR A C 1
ATOM 872 O O . THR A 1 101 ? -13.088 -19.105 -0.062 1.00 83.00 101 THR A O 1
ATOM 875 N N . VAL A 1 102 ? -12.410 -17.050 0.546 1.00 79.69 102 VAL A N 1
ATOM 876 C CA . VAL A 1 102 ? -11.692 -17.487 1.759 1.00 79.69 102 VAL A CA 1
ATOM 877 C C . VAL A 1 102 ? -12.655 -18.146 2.750 1.00 79.69 102 VAL A C 1
ATOM 879 O O . VAL A 1 102 ? -12.381 -19.238 3.244 1.00 79.69 102 VAL A O 1
ATOM 882 N N . SER A 1 103 ? -13.835 -17.551 2.953 1.00 81.44 103 SER A N 1
ATOM 883 C CA . SER A 1 103 ? -14.893 -18.115 3.799 1.00 81.44 103 SER A CA 1
ATOM 884 C C . SER A 1 103 ? -15.350 -19.497 3.312 1.00 81.44 103 SER A C 1
ATOM 886 O O . SER A 1 103 ? -15.378 -20.441 4.097 1.00 81.44 103 SER A O 1
ATOM 888 N N . SER A 1 104 ? -15.604 -19.659 2.007 1.00 83.62 104 SER A N 1
ATOM 889 C CA . SER A 1 104 ? -15.997 -20.948 1.410 1.00 83.62 104 SER A CA 1
ATOM 890 C C . SER A 1 104 ? -14.915 -22.028 1.489 1.00 83.62 104 SER A C 1
ATOM 892 O O . SER A 1 104 ? -15.217 -23.212 1.393 1.00 83.62 104 SER A O 1
ATOM 894 N N . LYS A 1 105 ? -13.653 -21.623 1.663 1.00 81.44 105 LYS A N 1
ATOM 895 C CA . LYS A 1 105 ? -12.504 -22.517 1.832 1.00 81.44 105 LYS A CA 1
ATOM 896 C C . LYS A 1 105 ? -12.123 -22.715 3.301 1.00 81.44 105 LYS A C 1
ATOM 898 O O . LYS A 1 105 ? -11.050 -23.248 3.562 1.00 81.44 105 LYS A O 1
ATOM 903 N N . HIS A 1 106 ? -12.950 -22.262 4.247 1.00 79.25 106 HIS A N 1
ATOM 904 C CA . HIS A 1 106 ? -12.671 -22.324 5.685 1.00 79.25 106 HIS A CA 1
ATOM 905 C C . HIS A 1 106 ? -11.301 -21.726 6.068 1.00 79.25 106 HIS A C 1
ATOM 907 O O . HIS A 1 106 ? -10.569 -22.304 6.864 1.00 79.25 106 HIS A O 1
ATOM 913 N N . GLY A 1 107 ? -10.934 -20.585 5.472 1.00 67.50 107 GLY A N 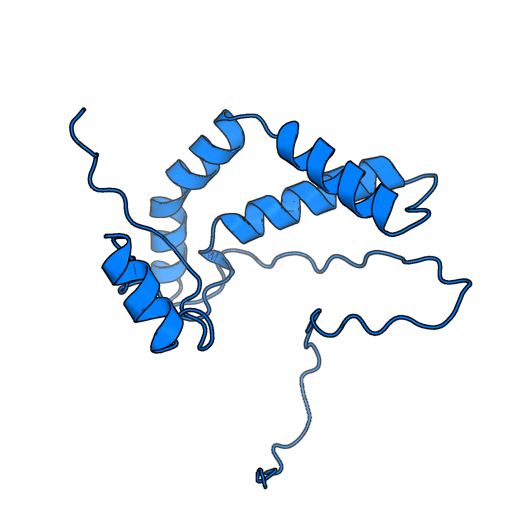1
ATOM 914 C CA . GLY A 1 107 ? -9.627 -19.947 5.694 1.00 67.50 107 GLY A CA 1
ATOM 915 C C . GLY A 1 107 ? -8.506 -20.466 4.783 1.00 67.50 107 GLY A C 1
ATOM 916 O O . GLY A 1 107 ? -7.359 -20.060 4.919 1.00 67.50 107 GLY A O 1
ATOM 917 N N . GLY A 1 108 ? -8.812 -21.361 3.840 1.00 63.56 108 GLY A N 1
ATOM 918 C CA . GLY A 1 108 ? -7.852 -21.826 2.842 1.00 63.56 108 GLY A CA 1
ATOM 919 C C . GLY A 1 108 ? -7.521 -20.776 1.772 1.00 63.56 108 GLY A C 1
ATOM 920 O O . GLY A 1 108 ? -8.356 -19.948 1.400 1.00 63.56 108 GLY A O 1
ATOM 921 N N . TRP A 1 109 ? -6.310 -20.879 1.216 1.00 62.25 109 TRP A N 1
ATOM 922 C CA . TRP A 1 109 ? -5.746 -19.952 0.229 1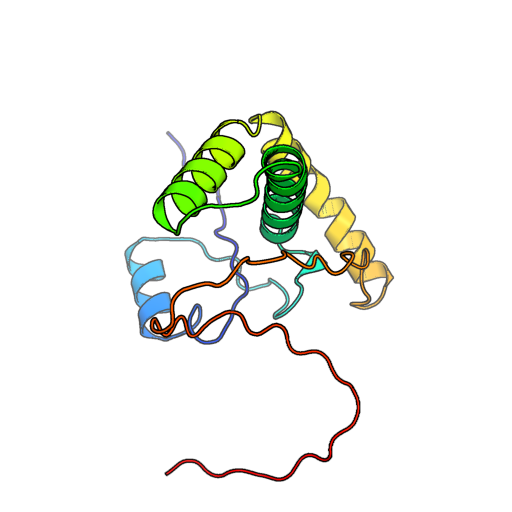.00 62.25 109 TRP A CA 1
ATOM 923 C C . TRP A 1 109 ? -6.676 -19.695 -0.963 1.00 62.25 109 TRP A C 1
ATOM 925 O O . TRP A 1 109 ? -7.142 -20.619 -1.646 1.00 62.25 109 TRP A O 1
ATOM 935 N N . ALA A 1 110 ? -6.924 -18.425 -1.270 1.00 58.41 110 ALA A N 1
ATOM 936 C CA . ALA A 1 110 ? -7.720 -18.012 -2.416 1.00 58.41 110 ALA A CA 1
ATOM 937 C C . ALA A 1 110 ? -6.949 -18.243 -3.727 1.00 58.41 110 ALA A C 1
ATOM 939 O O . ALA A 1 110 ? -7.561 -18.745 -4.677 1.00 58.41 110 ALA A O 1
ATOM 940 N N . LYS A 1 111 ? -5.631 -17.966 -3.759 1.00 56.09 111 LYS A N 1
ATOM 941 C CA . LYS A 1 111 ? -4.677 -18.293 -4.844 1.00 56.09 111 LYS A CA 1
ATOM 942 C C . LYS A 1 111 ? -3.229 -18.280 -4.321 1.00 56.09 111 LYS A C 1
ATOM 944 O O . LYS A 1 111 ? -2.847 -17.344 -3.642 1.00 56.09 111 LYS A O 1
ATOM 949 N N . VAL A 1 112 ? -2.400 -19.248 -4.723 1.00 43.75 112 VAL A N 1
ATOM 950 C CA . VAL A 1 112 ? -0.950 -19.239 -4.442 1.00 43.75 112 VAL A CA 1
ATOM 951 C C . VAL A 1 112 ? -0.285 -18.098 -5.224 1.00 43.75 112 VAL A C 1
ATOM 953 O O . VAL A 1 112 ? -0.280 -18.122 -6.458 1.00 43.75 112 VAL A O 1
ATOM 956 N N . LEU A 1 113 ? 0.290 -17.110 -4.532 1.00 41.91 113 LEU A N 1
ATOM 957 C CA . LEU A 1 113 ? 1.230 -16.168 -5.145 1.00 41.91 113 LEU A CA 1
ATOM 958 C C . LEU A 1 113 ? 2.462 -16.963 -5.596 1.00 41.91 113 LEU A C 1
ATOM 960 O O . LEU A 1 113 ? 3.126 -17.614 -4.788 1.00 41.91 113 LEU A O 1
ATOM 964 N N . LYS A 1 114 ? 2.759 -16.964 -6.902 1.00 35.25 114 LYS A N 1
ATOM 965 C CA . LYS A 1 114 ? 3.995 -17.576 -7.402 1.00 35.25 114 LYS A CA 1
ATOM 966 C C . LYS A 1 114 ? 5.173 -16.830 -6.779 1.00 35.25 114 LYS A C 1
ATOM 968 O O . LYS A 1 114 ? 5.261 -15.612 -6.889 1.00 35.25 114 LYS A O 1
ATOM 973 N N . LYS A 1 115 ? 6.055 -17.577 -6.119 1.00 36.88 115 LYS A N 1
ATOM 974 C CA . LYS A 1 115 ? 7.274 -17.075 -5.483 1.00 36.88 115 LYS A CA 1
ATOM 975 C C . LYS A 1 115 ? 8.111 -16.320 -6.518 1.00 36.88 115 LYS A C 1
ATOM 977 O O . LYS A 1 115 ? 8.594 -16.926 -7.471 1.00 36.88 115 LYS A O 1
ATOM 982 N N . VAL A 1 116 ? 8.263 -15.013 -6.330 1.00 42.56 116 VAL A N 1
ATOM 983 C CA . VAL A 1 116 ? 9.134 -14.180 -7.161 1.00 42.56 116 VAL A CA 1
ATOM 984 C C . VAL A 1 116 ? 10.550 -14.204 -6.583 1.00 42.56 116 VAL A C 1
ATOM 986 O O . VAL A 1 116 ? 10.737 -14.047 -5.378 1.00 42.56 116 VAL A O 1
ATOM 989 N N . SER A 1 117 ? 11.554 -14.432 -7.433 1.00 41.72 117 SER A N 1
ATOM 990 C CA . SER A 1 117 ? 12.976 -14.370 -7.083 1.00 41.72 117 SER A CA 1
ATOM 991 C C . SER A 1 117 ? 13.622 -13.230 -7.868 1.00 41.72 117 SER A C 1
ATOM 993 O O . SER A 1 117 ? 13.943 -13.382 -9.044 1.00 41.72 117 SER A O 1
ATOM 995 N N . MET A 1 118 ? 13.812 -12.080 -7.216 1.00 41.94 118 MET A N 1
ATOM 996 C CA . MET A 1 118 ? 14.611 -10.981 -7.763 1.00 41.94 118 MET A CA 1
ATOM 997 C C . MET A 1 118 ? 16.098 -11.353 -7.707 1.00 41.94 118 MET A C 1
ATOM 999 O O . MET A 1 118 ? 16.624 -11.677 -6.640 1.00 41.94 118 MET A O 1
ATOM 1003 N N . ARG A 1 119 ? 16.790 -11.311 -8.853 1.00 39.62 119 ARG A N 1
ATOM 1004 C CA . ARG A 1 119 ? 18.247 -11.497 -8.916 1.00 39.62 119 ARG A CA 1
ATOM 1005 C C . ARG A 1 119 ? 18.933 -10.164 -8.643 1.00 39.62 119 ARG A C 1
ATOM 1007 O O . ARG A 1 119 ? 18.874 -9.260 -9.468 1.00 39.62 119 ARG A O 1
ATOM 1014 N N . TYR A 1 120 ? 19.598 -10.062 -7.498 1.00 34.28 120 TYR A N 1
ATOM 1015 C CA . TYR A 1 120 ? 20.457 -8.927 -7.171 1.00 34.28 120 TYR A CA 1
ATOM 1016 C C . TYR A 1 120 ? 21.891 -9.224 -7.632 1.00 34.28 120 TYR A C 1
ATOM 1018 O O . TYR A 1 120 ? 22.480 -10.225 -7.222 1.00 34.28 120 TYR A O 1
ATOM 1026 N N . SER A 1 121 ? 22.462 -8.374 -8.486 1.00 36.38 121 SER A N 1
ATOM 1027 C CA . SER A 1 121 ? 23.890 -8.416 -8.819 1.00 36.38 121 SER A CA 1
ATOM 1028 C C . SER A 1 121 ? 24.654 -7.686 -7.710 1.00 36.38 121 SER A C 1
ATOM 1030 O O . SER A 1 121 ? 24.632 -6.463 -7.623 1.00 36.38 121 SER A O 1
ATOM 1032 N N . ASN A 1 122 ? 25.272 -8.444 -6.802 1.00 38.56 122 ASN A N 1
ATOM 1033 C CA . ASN A 1 122 ? 26.112 -7.895 -5.738 1.00 38.56 122 ASN A CA 1
ATOM 1034 C C . ASN A 1 122 ? 27.562 -7.803 -6.211 1.00 38.56 122 ASN A C 1
ATOM 1036 O O . ASN A 1 122 ? 28.180 -8.828 -6.481 1.00 38.56 122 ASN A O 1
ATOM 1040 N N . ASN A 1 123 ? 28.117 -6.592 -6.210 1.00 37.38 123 ASN A N 1
ATOM 1041 C CA . ASN A 1 123 ? 29.561 -6.396 -6.140 1.00 37.38 123 ASN A CA 1
ATOM 1042 C C . ASN A 1 123 ? 29.908 -5.156 -5.298 1.00 37.38 123 ASN A C 1
ATOM 1044 O O . ASN A 1 123 ? 30.513 -4.214 -5.786 1.00 37.38 123 ASN A O 1
ATOM 1048 N N . SER A 1 124 ? 29.495 -5.147 -4.027 1.00 33.31 124 SER A N 1
ATOM 1049 C CA . SER A 1 124 ? 30.193 -4.437 -2.941 1.00 33.31 124 SER A CA 1
ATOM 1050 C C . SER A 1 124 ? 29.491 -4.707 -1.613 1.00 33.31 124 SER A C 1
ATOM 1052 O O . SER A 1 124 ? 28.309 -4.418 -1.431 1.00 33.31 124 SER A O 1
ATOM 1054 N N . SER A 1 125 ? 30.243 -5.294 -0.695 1.00 45.81 125 SER A N 1
ATOM 1055 C CA . SER A 1 125 ? 29.875 -5.639 0.672 1.00 45.81 125 SER A CA 1
ATOM 1056 C C . SER A 1 125 ? 29.536 -4.423 1.542 1.00 45.81 125 SER A C 1
ATOM 1058 O O . SER A 1 125 ? 30.162 -3.376 1.421 1.00 45.81 125 SER A O 1
ATOM 1060 N N . SER A 1 126 ? 28.628 -4.662 2.501 1.00 37.00 126 SER A N 1
ATOM 1061 C CA . SER A 1 126 ? 28.253 -3.827 3.657 1.00 37.00 126 SER A CA 1
ATOM 1062 C C . SER A 1 126 ? 27.090 -2.837 3.469 1.00 37.00 126 SER A C 1
ATOM 1064 O O . SER A 1 126 ? 27.295 -1.634 3.339 1.00 37.00 126 SER A O 1
ATOM 1066 N N . CYS A 1 127 ? 25.854 -3.328 3.637 1.00 27.38 127 CYS A N 1
ATOM 1067 C CA . CYS A 1 127 ? 24.838 -2.620 4.430 1.00 27.38 127 CYS A CA 1
ATOM 1068 C C . CYS A 1 127 ? 23.714 -3.563 4.899 1.00 27.38 127 CYS A C 1
ATOM 1070 O O . CYS A 1 127 ? 23.075 -4.253 4.109 1.00 27.38 127 CYS A O 1
ATOM 1072 N N . SER A 1 128 ? 23.496 -3.598 6.214 1.00 36.84 128 SER A N 1
ATOM 1073 C CA . SER A 1 128 ? 22.506 -4.431 6.902 1.00 36.84 128 SER A CA 1
ATOM 1074 C C . SER A 1 128 ? 21.090 -3.877 6.705 1.00 36.84 128 SER A C 1
ATOM 1076 O O . SER A 1 128 ? 20.678 -2.975 7.429 1.00 36.84 128 SER A O 1
ATOM 1078 N N . ALA A 1 129 ? 20.321 -4.461 5.785 1.00 31.19 129 ALA A N 1
ATOM 1079 C CA . ALA A 1 129 ? 18.870 -4.297 5.715 1.00 31.19 129 ALA A CA 1
ATOM 1080 C C . ALA A 1 129 ? 18.191 -5.526 6.341 1.00 31.19 129 ALA A C 1
ATOM 1082 O O . ALA A 1 129 ? 17.905 -6.523 5.680 1.00 31.19 129 ALA A O 1
ATOM 1083 N N . LYS A 1 130 ? 17.961 -5.475 7.656 1.00 34.47 130 LYS A N 1
ATOM 1084 C CA . LYS A 1 130 ? 17.062 -6.415 8.333 1.00 34.47 130 LYS A CA 1
ATOM 1085 C C . LYS A 1 130 ? 15.634 -5.938 8.088 1.00 34.47 130 LYS A C 1
ATOM 1087 O O . LYS A 1 130 ? 15.245 -4.950 8.685 1.00 34.47 130 LYS A O 1
ATOM 1092 N N . TYR A 1 131 ? 14.942 -6.589 7.153 1.00 27.56 131 TYR A N 1
ATOM 1093 C CA . TYR A 1 131 ? 13.519 -6.979 7.159 1.00 27.56 131 TYR A CA 1
ATOM 1094 C C . TYR A 1 131 ? 13.107 -7.354 5.724 1.00 27.56 131 TYR A C 1
ATOM 1096 O O . TYR A 1 131 ? 12.455 -6.603 5.016 1.00 27.56 131 TYR A O 1
ATOM 1104 N N . PHE A 1 132 ? 13.509 -8.554 5.306 1.00 30.97 132 PHE A N 1
ATOM 1105 C CA . PHE A 1 132 ? 12.859 -9.332 4.248 1.00 30.97 132 PHE A CA 1
ATOM 1106 C C . PHE A 1 132 ? 12.789 -10.770 4.759 1.00 30.97 132 PHE A C 1
ATOM 1108 O O . PHE A 1 132 ? 13.627 -11.611 4.439 1.00 30.97 132 PHE A O 1
ATOM 1115 N N . GLN A 1 133 ? 11.844 -11.044 5.659 1.00 26.47 133 GLN A N 1
ATOM 1116 C CA . GLN A 1 133 ? 11.652 -12.395 6.173 1.00 26.47 133 GLN A CA 1
ATOM 1117 C C . GLN A 1 133 ? 10.777 -13.184 5.197 1.00 26.47 133 GLN A C 1
ATOM 1119 O O . GLN A 1 133 ? 9.566 -13.278 5.355 1.00 26.47 133 GLN A O 1
ATOM 1124 N N . ILE A 1 134 ? 11.417 -13.765 4.183 1.00 33.16 134 ILE A N 1
ATOM 1125 C CA . ILE A 1 134 ? 10.855 -14.869 3.404 1.00 33.16 134 ILE A CA 1
ATOM 1126 C C . ILE A 1 134 ? 11.254 -16.150 4.139 1.00 33.16 134 ILE A C 1
ATOM 1128 O O . ILE A 1 134 ? 12.335 -16.692 3.920 1.00 33.16 134 ILE A O 1
ATOM 1132 N N . GLN A 1 135 ? 10.409 -16.618 5.057 1.00 29.25 135 GLN A N 1
ATOM 1133 C CA . GLN A 1 135 ? 10.573 -17.949 5.633 1.00 29.25 135 GLN A CA 1
ATOM 1134 C C . GLN A 1 135 ? 9.910 -18.977 4.723 1.00 29.25 135 GLN A C 1
ATOM 1136 O O . GLN A 1 135 ? 8.695 -19.009 4.561 1.00 29.25 135 GLN A O 1
ATOM 1141 N N . GLY A 1 136 ? 10.735 -19.839 4.146 1.00 29.31 136 GLY A N 1
ATOM 1142 C CA . GLY A 1 136 ? 10.319 -21.145 3.677 1.00 29.31 136 GLY A CA 1
ATOM 1143 C C . GLY A 1 136 ? 11.417 -22.122 4.043 1.00 29.31 136 GLY A C 1
ATOM 1144 O O . GLY A 1 136 ? 12.545 -21.924 3.609 1.00 29.31 136 GLY A O 1
ATOM 1145 N N . LEU A 1 137 ? 11.081 -23.106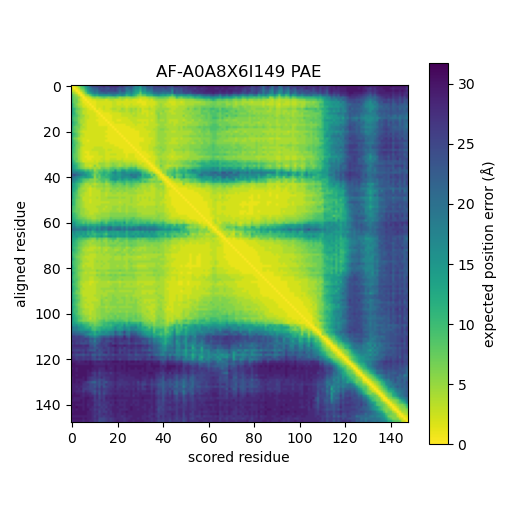 4.871 1.00 29.84 137 LEU A N 1
ATOM 1146 C CA . LEU A 1 137 ? 11.435 -24.516 4.721 1.00 29.84 137 LEU A CA 1
ATOM 1147 C C . LEU A 1 137 ? 10.699 -25.278 5.830 1.00 29.84 137 LEU A C 1
ATOM 1149 O O . LEU A 1 137 ? 10.884 -25.023 7.020 1.00 29.84 137 LEU A O 1
ATOM 1153 N N . GLU A 1 138 ? 9.808 -26.169 5.409 1.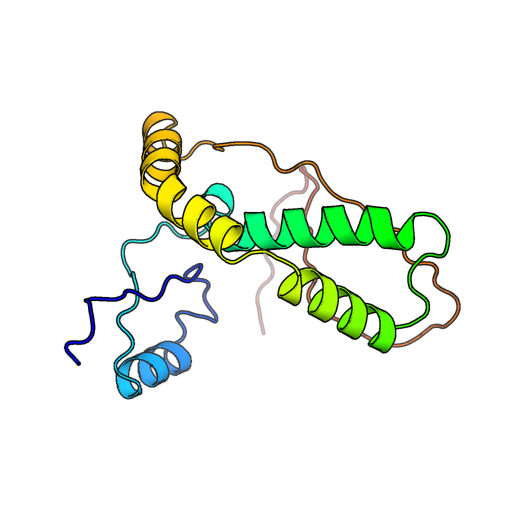00 35.16 138 GLU A N 1
ATOM 1154 C CA . GLU A 1 138 ? 9.224 -27.203 6.253 1.00 35.16 138 GLU A CA 1
ATOM 1155 C C . GLU A 1 138 ? 10.344 -28.089 6.820 1.00 35.16 138 GLU A C 1
ATOM 1157 O O . GLU A 1 138 ? 11.293 -28.427 6.114 1.00 35.16 138 GLU A O 1
ATOM 1162 N N . GLY A 1 139 ? 10.212 -28.477 8.091 1.00 35.72 139 GLY A N 1
ATOM 1163 C CA . GLY A 1 139 ? 11.027 -29.527 8.702 1.00 35.72 139 GLY A CA 1
ATOM 1164 C C . GLY A 1 139 ? 12.230 -29.054 9.522 1.00 35.72 139 GLY A C 1
ATOM 1165 O O . GLY A 1 139 ? 13.368 -29.337 9.168 1.00 35.72 139 GLY A O 1
ATOM 1166 N N . ALA A 1 140 ? 12.000 -28.431 10.681 1.00 28.86 140 ALA A N 1
ATOM 1167 C CA . ALA A 1 140 ? 12.954 -28.504 11.788 1.00 28.86 140 ALA A CA 1
ATOM 1168 C C . ALA A 1 140 ? 12.243 -28.330 13.137 1.00 28.86 140 ALA A C 1
ATOM 1170 O O . ALA A 1 140 ? 11.478 -27.392 13.345 1.00 28.86 140 ALA A O 1
ATOM 1171 N N . HIS A 1 141 ? 12.507 -29.276 14.034 1.00 26.36 141 HIS A N 1
ATOM 1172 C CA . HIS A 1 141 ? 12.091 -29.334 15.433 1.00 26.36 141 HIS A CA 1
ATOM 1173 C C . HIS A 1 141 ? 12.035 -27.963 16.134 1.00 26.36 141 HIS A C 1
ATOM 1175 O O . HIS A 1 141 ? 13.042 -27.260 16.222 1.00 26.36 141 HIS A O 1
ATOM 1181 N N . PHE A 1 142 ? 10.894 -27.652 16.757 1.00 29.89 142 PHE A N 1
ATOM 1182 C CA . PHE A 1 142 ? 10.813 -26.625 17.793 1.00 29.89 142 PHE A CA 1
ATOM 1183 C C . PHE A 1 142 ? 11.725 -27.021 18.965 1.00 29.89 142 PHE A C 1
ATOM 1185 O O . PHE A 1 142 ? 11.437 -27.972 19.693 1.00 29.89 142 PHE A O 1
ATOM 1192 N N . LYS A 1 143 ? 12.809 -26.274 19.183 1.00 30.81 143 LYS A N 1
ATOM 1193 C CA . LYS A 1 143 ? 13.434 -26.160 20.504 1.00 30.81 143 LYS A CA 1
ATOM 1194 C C . LYS A 1 143 ? 13.340 -24.712 20.964 1.00 30.81 143 LYS A C 1
ATOM 1196 O O . LYS A 1 143 ? 13.632 -23.787 20.214 1.00 30.81 143 LYS A O 1
ATOM 1201 N N . HIS A 1 144 ? 12.855 -24.569 22.194 1.00 33.78 144 HIS A N 1
ATOM 1202 C CA . HIS A 1 144 ? 12.705 -23.326 22.939 1.00 33.78 144 HIS A CA 1
ATOM 1203 C C . HIS A 1 144 ? 13.958 -22.447 22.872 1.00 33.78 144 HIS A C 1
ATOM 1205 O O . HIS A 1 144 ? 15.069 -22.944 23.055 1.00 33.78 144 HIS A O 1
ATOM 1211 N N . MET A 1 145 ? 13.762 -21.134 22.764 1.00 29.44 145 MET A N 1
ATOM 1212 C CA . MET A 1 145 ? 14.755 -20.163 23.211 1.00 29.44 145 MET A CA 1
ATOM 1213 C C . MET A 1 145 ? 14.083 -19.082 24.055 1.00 29.44 145 MET A C 1
ATOM 1215 O O . MET A 1 145 ? 13.197 -18.363 23.600 1.00 29.44 145 MET A O 1
ATOM 1219 N N . ASN A 1 146 ? 14.511 -19.048 25.317 1.00 26.22 146 ASN A N 1
ATOM 1220 C CA . ASN A 1 146 ? 14.220 -18.024 26.308 1.00 26.22 146 ASN A CA 1
ATOM 1221 C C . ASN A 1 146 ? 14.893 -16.705 25.916 1.00 26.22 146 ASN A C 1
ATOM 1223 O O . ASN A 1 146 ? 16.040 -16.708 25.469 1.00 26.22 146 ASN A O 1
ATOM 1227 N N . PHE A 1 147 ? 14.208 -15.594 26.168 1.00 27.44 147 PHE A N 1
ATOM 1228 C CA . PHE A 1 147 ? 14.793 -14.258 26.118 1.00 27.44 147 PHE A CA 1
ATOM 1229 C C . PHE A 1 147 ? 15.325 -13.890 27.512 1.00 27.44 147 PHE A C 1
ATOM 1231 O O . PHE A 1 147 ? 14.600 -14.011 28.500 1.00 27.44 147 PHE A O 1
ATOM 1238 N N . LYS A 1 148 ? 16.595 -13.479 27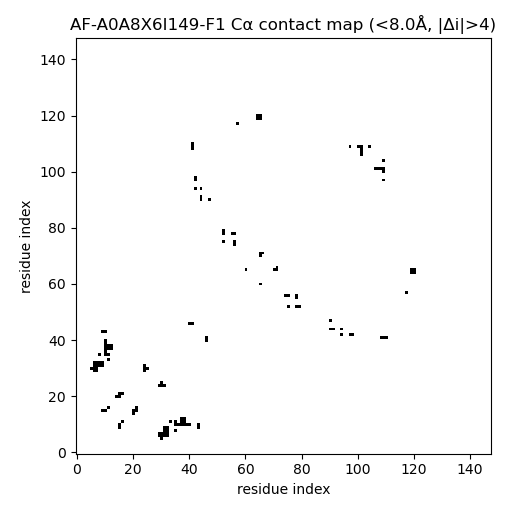.578 1.00 35.41 148 LYS A N 1
ATOM 1239 C CA . LYS A 1 148 ? 17.099 -12.566 28.609 1.00 35.41 148 LYS A CA 1
ATOM 1240 C C . LYS A 1 148 ? 17.077 -11.159 28.034 1.00 35.41 148 LYS A C 1
ATOM 1242 O O . LYS A 1 148 ? 17.332 -11.051 26.813 1.00 35.41 148 LYS A O 1
#

Foldseek 3Di:
DPPDPDEDEDLCPCVCVPPVNVVVCVVVVHHYDPVDDHPPCLLPLVNVVVLQLLVVVCVVPVDPHDDDDVSVVVSSVVSSVPDDPVNVVVSVVCNVVSVVQCVVVVNDHSDDDDDDDRDDDDDDDDDDDPDDPPDDDPDDDDDDDDDD

Sequence (148 aa):
MKRKNSFFLQDLSSVHTSRYTTLWLQELNVNVMHDWPPKDLDMNPMENVWAELVRRLEIHWSQMGVRNRDQLWEDVLQVFLELPKEYFENLIRSMPRRVRTVSSKHGGWAKVLKKVSMRYSNNSSSCSAKYFQIQGLEGAHFKHMNFK

Organism: Trichonephila clavata (NCBI:txid2740835)

Mean predicted aligned error: 13.38 Å

Nearest PDB structures (foldseek):
  1cxq-assem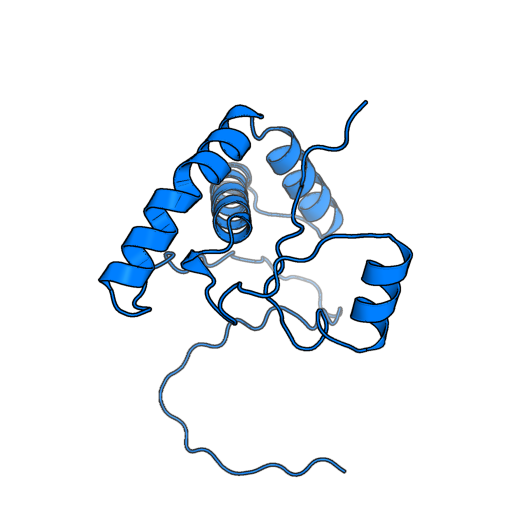bly1_A-2  TM=6.910E-01  e=2.036E-01  Avian sarcoma virus
  1asu-assembly1_A-2  TM=6.996E-01  e=5.829E-01  Avian sarcoma virus
  3jca-assembly1_F  TM=6.586E-01  e=3.783E+00  Mouse mammary tumor virus
  6v3k-assembly1_A-2  TM=5.369E-01  e=4.010E+00  Saccharolobus solfataricus P2